Protein AF-A0A7C5D0L2-F1 (afdb_monomer_lite)

Secondary structure (DSSP, 8-state):
----EEEEEE-TTT--EEE-SS--SSHHHHHHH--TT-EEE-TTT--EEE--GGGEEEEEE-TTS-EEEEE-----

Radius of gyration: 12.38 Å; chains: 1; bounding box: 29×27×33 Å

Foldseek 3Di:
DQWQKWKWFQAPPPRDTDTDPDGDSDPVVVVVVQDQPDWDQDPPPRDIGGSDQQRMWIWIQDPVRDIDTDGHPPDD

Structure (mmCIF, N/CA/C/O backbone):
data_AF-A0A7C5D0L2-F1
#
_entry.id   AF-A0A7C5D0L2-F1
#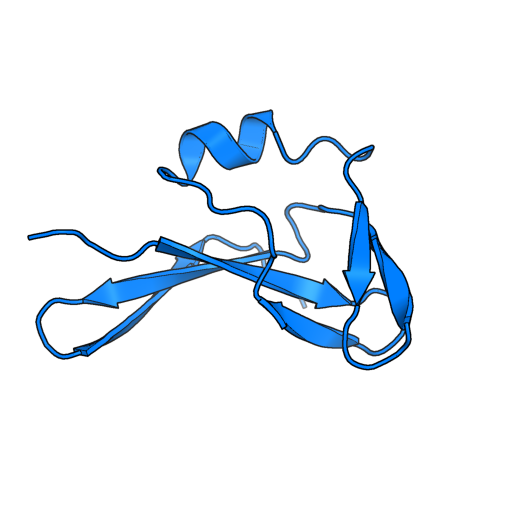
loop_
_atom_site.group_PDB
_atom_site.id
_atom_site.type_symbol
_atom_site.label_atom_id
_atom_site.label_alt_id
_atom_site.label_comp_id
_atom_site.label_asym_id
_atom_site.label_entity_id
_atom_site.label_seq_id
_atom_site.pdbx_PDB_ins_code
_atom_site.Cartn_x
_atom_site.Cartn_y
_atom_site.Cart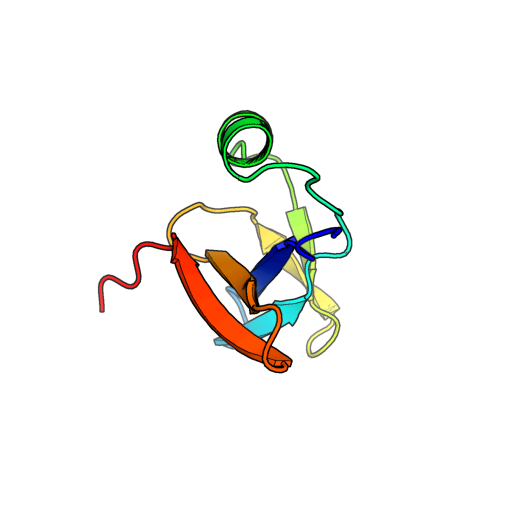n_z
_atom_site.occupancy
_atom_site.B_iso_or_equiv
_atom_site.auth_seq_id
_atom_site.auth_comp_id
_atom_site.auth_asym_id
_atom_site.auth_atom_id
_atom_site.pdbx_PDB_model_num
ATOM 1 N N . MET A 1 1 ? 11.123 -6.428 -20.227 1.00 40.22 1 MET A N 1
ATOM 2 C CA . MET A 1 1 ? 10.873 -7.275 -19.042 1.00 40.22 1 MET A CA 1
ATOM 3 C C . MET A 1 1 ? 10.191 -6.394 -18.011 1.00 40.22 1 MET A C 1
ATOM 5 O O . MET A 1 1 ? 10.839 -5.528 -17.429 1.00 40.22 1 MET A O 1
ATOM 9 N N . GLU A 1 2 ? 8.868 -6.497 -17.933 1.00 48.78 2 GLU A N 1
ATOM 10 C CA . GLU A 1 2 ? 8.017 -5.602 -17.148 1.00 48.78 2 GLU A CA 1
ATOM 11 C C . GLU A 1 2 ? 8.257 -5.856 -15.659 1.00 48.78 2 GLU A C 1
ATOM 13 O O . GLU A 1 2 ? 8.062 -6.957 -15.150 1.00 48.78 2 GLU A O 1
ATOM 18 N N . ARG A 1 3 ? 8.792 -4.850 -14.969 1.00 57.34 3 ARG A N 1
ATOM 19 C CA . ARG A 1 3 ? 9.003 -4.894 -13.524 1.00 57.34 3 ARG A CA 1
ATOM 20 C C . ARG A 1 3 ? 7.663 -4.541 -12.896 1.00 57.34 3 ARG A C 1
ATOM 22 O O . ARG A 1 3 ? 7.289 -3.374 -12.913 1.00 57.34 3 ARG A O 1
ATOM 29 N N . GLU A 1 4 ? 6.938 -5.530 -12.378 1.00 63.66 4 GLU A N 1
ATOM 30 C CA . GLU A 1 4 ? 5.695 -5.267 -11.651 1.00 63.66 4 GLU A CA 1
ATOM 31 C C . GLU A 1 4 ? 6.001 -4.433 -10.406 1.00 63.66 4 GLU A C 1
ATOM 33 O O . GLU A 1 4 ? 6.660 -4.886 -9.460 1.00 63.66 4 GLU A O 1
ATOM 38 N N . LEU A 1 5 ? 5.518 -3.194 -10.434 1.00 71.75 5 LEU A N 1
ATOM 39 C CA . LEU A 1 5 ? 5.505 -2.300 -9.297 1.00 71.75 5 LEU A CA 1
ATOM 40 C C . LEU A 1 5 ? 4.135 -2.418 -8.633 1.00 71.75 5 LEU A C 1
ATOM 42 O O . LEU A 1 5 ? 3.100 -2.200 -9.257 1.00 71.75 5 LEU A O 1
ATOM 46 N N . SER A 1 6 ? 4.117 -2.792 -7.361 1.00 76.62 6 SER A N 1
ATOM 47 C CA . SER A 1 6 ? 2.891 -2.843 -6.569 1.00 76.62 6 SER A CA 1
ATOM 48 C C . SER A 1 6 ? 3.027 -1.947 -5.350 1.00 76.62 6 SER A C 1
ATOM 50 O O . SER A 1 6 ? 4.094 -1.867 -4.745 1.00 76.62 6 SER A O 1
ATOM 52 N N . CYS A 1 7 ? 1.951 -1.250 -5.006 1.00 81.19 7 CYS A N 1
ATOM 53 C CA . CYS A 1 7 ? 1.877 -0.434 -3.805 1.00 81.19 7 CYS A CA 1
ATOM 54 C C . CYS A 1 7 ? 1.023 -1.164 -2.768 1.00 81.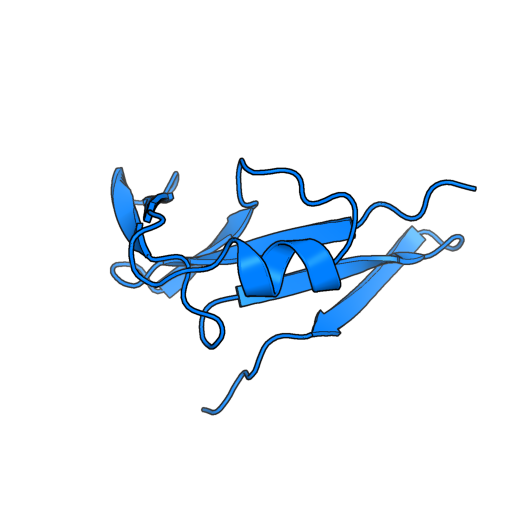19 7 CYS A C 1
ATOM 56 O O . CYS A 1 7 ? -0.083 -1.609 -3.086 1.00 81.19 7 CYS A O 1
ATOM 58 N N . ASP A 1 8 ? 1.533 -1.276 -1.547 1.00 87.00 8 ASP A N 1
ATOM 59 C CA . ASP A 1 8 ? 0.734 -1.653 -0.390 1.00 87.00 8 ASP A CA 1
ATOM 60 C C . ASP A 1 8 ? 0.466 -0.423 0.469 1.00 87.00 8 ASP A C 1
ATOM 62 O O . ASP A 1 8 ? 1.348 0.421 0.651 1.00 87.00 8 ASP A O 1
ATOM 66 N N . LEU A 1 9 ? -0.731 -0.379 1.044 1.00 86.75 9 LEU A N 1
ATOM 67 C CA . LEU A 1 9 ? -1.165 0.631 1.993 1.00 86.75 9 LEU A CA 1
ATOM 68 C C . LEU A 1 9 ? -1.371 -0.007 3.369 1.00 86.75 9 LEU A C 1
ATOM 70 O O . LEU A 1 9 ? -1.929 -1.101 3.478 1.00 86.75 9 LEU A O 1
ATOM 74 N N . LEU A 1 10 ? -0.922 0.677 4.414 1.00 88.75 10 LEU A N 1
ATOM 75 C CA . LEU A 1 10 ? -1.176 0.334 5.803 1.00 88.75 10 LEU A CA 1
ATOM 76 C C . LEU A 1 10 ? -2.519 0.928 6.221 1.00 88.75 10 LEU A C 1
ATOM 78 O O . LEU A 1 10 ? -2.714 2.143 6.194 1.00 88.75 10 LEU A O 1
ATOM 82 N N . CYS A 1 11 ? -3.447 0.067 6.630 1.00 89.88 11 CYS A N 1
ATOM 83 C CA . CYS A 1 11 ? -4.728 0.512 7.151 1.00 89.88 11 CYS A CA 1
ATOM 84 C C . CYS A 1 11 ? -4.551 1.247 8.484 1.00 89.88 11 CYS A C 1
ATOM 86 O O . CYS A 1 11 ? -4.025 0.689 9.443 1.00 89.88 11 CYS A O 1
ATOM 88 N N . GLU A 1 12 ? -5.082 2.464 8.560 1.00 87.88 12 GLU A N 1
ATOM 89 C CA . GLU A 1 12 ? -5.030 3.331 9.746 1.00 87.88 12 GLU A CA 1
ATOM 90 C C . GLU A 1 12 ? -5.852 2.783 10.923 1.00 87.88 12 GLU A C 1
ATOM 92 O O . GLU A 1 12 ? -5.609 3.129 12.073 1.00 87.88 12 GLU A O 1
ATOM 97 N N . HIS A 1 13 ? -6.824 1.916 10.631 1.00 90.31 13 HIS A N 1
ATOM 98 C CA . HIS A 1 13 ? -7.767 1.395 11.617 1.00 90.31 13 HIS A CA 1
ATOM 99 C C . HIS A 1 13 ? -7.371 0.023 12.161 1.00 90.31 13 HIS A C 1
ATOM 101 O O . HIS A 1 13 ? -7.521 -0.230 13.350 1.00 90.31 13 HIS A O 1
ATOM 107 N N . CYS A 1 14 ? -6.905 -0.885 11.297 1.00 91.44 14 CYS A N 1
ATOM 108 C CA . CYS A 1 14 ? -6.589 -2.263 11.690 1.00 91.44 14 CYS A CA 1
ATOM 109 C C . CYS A 1 14 ? -5.103 -2.617 11.569 1.00 91.44 14 CYS A C 1
ATOM 111 O O . CYS A 1 14 ? -4.739 -3.770 11.786 1.00 91.44 14 CYS A O 1
ATOM 113 N N . GLY A 1 15 ? -4.248 -1.672 11.158 1.00 89.25 15 GLY A N 1
ATOM 114 C CA . GLY A 1 15 ? -2.802 -1.883 11.025 1.00 89.25 15 GLY A CA 1
ATOM 115 C C . GLY A 1 15 ? -2.405 -2.937 9.985 1.00 89.25 15 GLY A C 1
ATOM 116 O O . GLY A 1 15 ? -1.259 -3.375 9.943 1.00 89.25 15 GLY A O 1
ATOM 117 N N . SER A 1 16 ? -3.344 -3.385 9.148 1.00 90.38 16 SER A N 1
ATOM 118 C CA . SER A 1 16 ? -3.085 -4.406 8.134 1.00 90.38 16 SER A CA 1
ATOM 119 C C . SER A 1 16 ? -2.579 -3.767 6.847 1.00 90.38 16 SER A C 1
ATOM 121 O O . SER A 1 16 ? -3.162 -2.798 6.360 1.00 90.38 16 SER A O 1
ATOM 123 N N . TRP A 1 17 ? -1.522 -4.338 6.273 1.00 89.75 17 TRP A N 1
ATOM 124 C CA . TRP A 1 17 ? -1.051 -3.979 4.938 1.00 89.75 17 TRP A CA 1
ATOM 125 C C . TRP A 1 17 ? -1.909 -4.661 3.873 1.00 89.75 17 TRP A C 1
ATOM 127 O O . TRP A 1 17 ? -2.043 -5.884 3.885 1.00 89.75 17 TRP A O 1
ATOM 137 N N . PHE A 1 18 ? -2.443 -3.900 2.923 1.00 89.19 18 PHE A N 1
ATOM 138 C CA . PHE A 1 18 ? -3.211 -4.427 1.794 1.00 89.19 18 PHE A CA 1
ATOM 139 C C . PHE A 1 18 ? -2.738 -3.838 0.470 1.00 89.19 18 PHE A C 1
ATOM 141 O O . PHE A 1 18 ? -2.185 -2.742 0.426 1.00 89.19 18 PHE A O 1
ATOM 148 N N . ARG A 1 19 ? -2.959 -4.572 -0.626 1.00 86.25 19 ARG A N 1
ATOM 149 C CA . ARG A 1 19 ? -2.578 -4.112 -1.964 1.00 86.25 19 ARG A CA 1
ATOM 150 C C . ARG A 1 19 ? -3.494 -2.965 -2.379 1.00 86.25 19 ARG A C 1
ATOM 152 O O . ARG A 1 19 ? -4.715 -3.113 -2.353 1.00 86.25 19 ARG A O 1
ATOM 159 N N . SER A 1 20 ? -2.902 -1.843 -2.772 1.00 81.56 20 SER A N 1
ATOM 160 C CA . SER A 1 20 ? -3.648 -0.722 -3.330 1.00 81.56 20 SER A CA 1
ATOM 161 C C . SER A 1 20 ? -4.357 -1.172 -4.616 1.00 81.56 20 SER A C 1
ATOM 163 O O . SER A 1 20 ? -3.695 -1.738 -5.492 1.00 81.56 20 SER A O 1
ATOM 165 N N . PRO A 1 21 ? -5.670 -0.913 -4.769 1.00 76.31 21 PRO A N 1
ATOM 166 C CA . PRO A 1 21 ? -6.384 -1.173 -6.021 1.00 76.31 21 PRO A CA 1
ATOM 167 C C . PRO A 1 21 ? -5.911 -0.264 -7.160 1.00 76.31 21 PRO A C 1
ATOM 169 O O . PRO A 1 21 ? -6.045 -0.608 -8.331 1.00 76.31 21 PRO A O 1
ATOM 172 N N . LEU A 1 22 ? -5.338 0.892 -6.826 1.00 71.69 22 LEU A N 1
ATOM 173 C CA . LEU A 1 22 ? -4.725 1.768 -7.807 1.00 71.69 22 LEU A CA 1
ATOM 174 C C . LEU A 1 22 ? -3.387 1.165 -8.265 1.00 71.69 22 LEU A C 1
ATOM 176 O O . LEU A 1 22 ? -2.498 0.906 -7.446 1.00 71.69 22 LEU A O 1
ATOM 180 N N . GLN A 1 23 ? -3.273 0.928 -9.572 1.00 62.00 23 GLN A N 1
ATOM 181 C CA . GLN A 1 23 ? -2.040 0.499 -10.222 1.00 62.00 23 GLN A CA 1
ATOM 182 C C . GLN A 1 23 ? -1.231 1.732 -10.612 1.00 62.00 23 GLN A C 1
ATOM 184 O O . GLN A 1 23 ? -1.667 2.542 -11.427 1.00 62.00 23 GLN A O 1
ATOM 189 N N . PHE A 1 24 ? -0.043 1.866 -10.037 1.00 63.16 24 PHE A N 1
ATOM 190 C CA . PHE A 1 24 ? 0.866 2.955 -10.362 1.00 63.16 24 PHE A CA 1
ATOM 191 C C . PHE A 1 24 ? 1.952 2.404 -11.262 1.00 63.16 24 PHE A C 1
ATOM 193 O O . PHE A 1 24 ? 2.772 1.601 -10.822 1.00 63.16 24 PHE A O 1
ATOM 200 N N . GLY A 1 25 ? 1.939 2.813 -12.531 1.00 55.38 25 GLY A N 1
ATOM 201 C CA . GLY A 1 25 ? 2.960 2.391 -13.491 1.00 55.38 25 GLY A CA 1
ATOM 202 C C . GLY A 1 25 ? 4.376 2.766 -13.041 1.00 55.38 25 GLY A C 1
ATOM 203 O O . GLY A 1 25 ? 5.313 2.016 -13.300 1.00 55.38 25 GLY A O 1
ATOM 204 N N . TYR A 1 26 ? 4.523 3.881 -12.307 1.00 62.09 26 TYR A N 1
ATOM 205 C CA . TYR A 1 26 ? 5.802 4.372 -11.790 1.00 62.09 26 TYR A CA 1
ATOM 206 C C . TYR A 1 26 ? 5.659 4.967 -10.374 1.00 62.09 26 TYR A C 1
ATOM 208 O O . TYR A 1 26 ? 4.645 5.612 -10.097 1.00 62.09 26 TYR A O 1
ATOM 216 N N . PRO A 1 27 ? 6.660 4.797 -9.481 1.00 62.94 27 PRO A N 1
ATOM 217 C CA . PRO A 1 27 ? 6.639 5.359 -8.124 1.00 62.94 27 PRO A CA 1
ATOM 218 C C . PRO A 1 27 ? 6.523 6.886 -8.094 1.00 62.94 27 PRO A C 1
ATOM 220 O O . PRO A 1 27 ? 5.865 7.433 -7.217 1.00 62.94 27 PRO A O 1
ATOM 223 N N . GLU A 1 28 ? 7.157 7.571 -9.050 1.00 63.00 28 GLU A N 1
ATOM 224 C CA . GLU A 1 28 ? 7.216 9.038 -9.113 1.00 63.00 28 GLU A CA 1
ATOM 225 C C . GLU A 1 28 ? 5.836 9.641 -9.377 1.00 63.00 28 GLU A C 1
ATOM 227 O O . GLU A 1 28 ? 5.381 10.486 -8.613 1.00 63.00 28 GLU A O 1
ATOM 232 N N . ALA A 1 29 ? 5.108 9.102 -10.360 1.00 62.06 29 ALA A N 1
ATOM 233 C CA . ALA A 1 29 ? 3.734 9.508 -10.657 1.00 62.06 29 ALA A CA 1
ATOM 234 C C . ALA A 1 29 ? 2.772 9.272 -9.480 1.00 62.06 29 ALA A C 1
ATOM 236 O O . ALA A 1 29 ? 1.703 9.875 -9.422 1.00 62.06 29 ALA A O 1
ATOM 237 N N . PHE A 1 30 ? 3.128 8.391 -8.539 1.00 65.62 30 PHE A N 1
ATOM 238 C CA . PHE A 1 30 ? 2.292 8.109 -7.383 1.00 65.62 30 PHE A CA 1
ATOM 239 C C . PHE A 1 30 ? 2.460 9.111 -6.253 1.00 65.62 30 PHE A C 1
ATOM 241 O O . PHE A 1 30 ? 1.465 9.423 -5.617 1.00 65.62 30 PHE A O 1
ATOM 248 N N . PHE A 1 31 ? 3.658 9.643 -6.001 1.00 63.50 31 PHE A N 1
ATOM 249 C CA . PHE A 1 31 ? 3.809 10.670 -4.964 1.00 63.50 31 PHE A CA 1
ATOM 250 C C . PHE A 1 31 ? 3.017 11.940 -5.303 1.00 63.50 31 PHE A C 1
ATOM 252 O O . PHE A 1 31 ? 2.471 12.567 -4.402 1.00 63.50 31 PHE A O 1
ATOM 259 N N . ASP A 1 32 ? 2.861 12.251 -6.592 1.00 64.00 32 ASP A N 1
ATOM 260 C CA . ASP A 1 32 ? 2.007 13.351 -7.057 1.00 64.00 32 ASP A CA 1
ATOM 261 C C . ASP A 1 32 ? 0.497 13.060 -6.929 1.00 64.00 32 ASP A C 1
ATOM 263 O O . ASP A 1 32 ? -0.314 13.982 -6.792 1.00 64.00 32 ASP A O 1
ATOM 267 N N . LEU A 1 33 ? 0.104 11.780 -6.972 1.00 62.06 33 LEU A N 1
ATOM 268 C CA . LEU A 1 33 ? -1.288 11.302 -6.890 1.00 62.06 33 LEU A CA 1
ATOM 269 C C . LEU A 1 33 ? -1.729 10.951 -5.461 1.00 62.06 33 LEU A C 1
ATOM 271 O O . LEU A 1 33 ? -2.917 11.052 -5.137 1.00 62.06 33 LEU A O 1
ATOM 275 N N . ALA A 1 34 ? -0.785 10.568 -4.603 1.00 61.41 34 ALA A N 1
ATOM 276 C CA . ALA A 1 34 ? -0.935 10.354 -3.168 1.00 61.41 34 ALA A CA 1
ATOM 277 C C . ALA A 1 34 ? -1.037 11.707 -2.452 1.00 61.41 34 ALA A C 1
ATOM 279 O O . ALA A 1 34 ? -0.238 12.061 -1.589 1.00 61.41 34 ALA A O 1
ATOM 280 N N . LYS A 1 35 ? -2.031 12.495 -2.859 1.00 62.41 35 LYS A N 1
ATOM 281 C CA . LYS A 1 35 ? -2.503 13.648 -2.102 1.00 62.41 35 LYS A CA 1
ATOM 282 C C . LYS A 1 35 ? -3.325 13.121 -0.931 1.00 62.41 35 LYS A C 1
ATOM 284 O O . LYS A 1 35 ? -4.022 12.116 -1.076 1.00 62.41 35 LYS A O 1
ATOM 289 N N . GLU A 1 36 ? -3.303 13.833 0.194 1.00 58.66 36 GLU A N 1
ATOM 290 C CA . GLU A 1 36 ? -4.029 13.495 1.435 1.00 58.66 36 GLU A CA 1
ATOM 291 C C . GLU A 1 36 ? -5.553 13.321 1.258 1.00 58.66 36 GLU A C 1
ATOM 293 O O . GLU A 1 36 ? -6.254 12.920 2.179 1.00 58.66 36 GLU A O 1
ATOM 298 N N . THR A 1 37 ? -6.094 13.601 0.072 1.00 67.44 37 THR A N 1
ATOM 299 C CA . THR A 1 37 ? -7.508 13.429 -0.267 1.00 67.44 37 THR A CA 1
ATOM 300 C C . THR A 1 37 ? -7.837 12.072 -0.890 1.00 67.44 37 THR A C 1
ATOM 302 O O . THR A 1 37 ? -9.012 11.700 -0.958 1.00 67.44 37 THR A O 1
ATOM 305 N N . THR A 1 38 ? -6.842 11.309 -1.348 1.00 79.44 38 THR A N 1
ATOM 306 C CA . THR A 1 38 ? -7.079 9.993 -1.945 1.00 79.44 38 THR A CA 1
ATOM 307 C C . THR A 1 38 ? -7.293 8.973 -0.826 1.00 79.44 38 THR A C 1
ATOM 309 O O . THR A 1 38 ? -6.475 8.843 0.082 1.00 79.44 38 THR A O 1
ATOM 312 N N . THR A 1 39 ? -8.391 8.215 -0.882 1.00 85.31 39 THR A N 1
ATOM 313 C CA . THR A 1 39 ? -8.711 7.160 0.096 1.00 85.31 39 THR A CA 1
ATOM 314 C C . THR A 1 39 ? -9.090 5.864 -0.615 1.00 85.31 39 THR A C 1
ATOM 316 O O . THR A 1 39 ? -9.570 5.876 -1.746 1.00 85.31 39 THR A O 1
ATOM 319 N N . THR A 1 40 ? -8.878 4.729 0.044 1.00 87.31 40 THR A N 1
ATOM 320 C CA . THR A 1 40 ? -9.361 3.413 -0.402 1.00 87.31 40 THR A CA 1
ATOM 321 C C . THR A 1 40 ? -9.970 2.666 0.770 1.00 87.31 40 THR A C 1
ATOM 323 O O . THR A 1 40 ? -9.619 2.893 1.925 1.00 87.31 40 THR A O 1
ATOM 326 N N . THR A 1 41 ? -10.873 1.741 0.479 1.00 90.38 41 THR A N 1
ATOM 327 C CA . THR A 1 41 ? -11.434 0.845 1.485 1.00 90.38 41 THR A CA 1
ATOM 328 C C . THR A 1 41 ? -10.459 -0.291 1.781 1.00 90.38 41 THR A C 1
ATOM 330 O O . THR A 1 41 ? -9.971 -0.955 0.866 1.00 90.38 41 THR A O 1
ATOM 333 N N . CYS A 1 42 ? -10.180 -0.519 3.063 1.00 90.31 42 CYS A N 1
ATOM 334 C CA . CYS A 1 42 ? -9.415 -1.662 3.535 1.00 90.31 42 CYS A CA 1
ATOM 335 C C . CYS A 1 42 ? -10.238 -2.948 3.337 1.00 90.31 42 CYS A C 1
ATOM 337 O O . CYS A 1 42 ? -11.339 -3.048 3.885 1.00 90.31 42 CYS A O 1
ATOM 339 N N . PRO A 1 43 ? -9.719 -3.960 2.621 1.00 90.75 43 PRO A N 1
ATOM 340 C CA . PRO A 1 43 ? -10.445 -5.206 2.378 1.00 90.75 43 PRO A CA 1
ATOM 341 C C . PRO A 1 43 ? -10.583 -6.079 3.634 1.00 90.75 43 PRO A C 1
ATOM 343 O O . PRO A 1 43 ? -11.392 -6.999 3.645 1.00 90.75 43 PRO A O 1
ATOM 346 N N . PHE A 1 44 ? -9.802 -5.807 4.685 1.00 90.94 44 PHE A N 1
ATOM 347 C CA . PHE A 1 44 ? -9.816 -6.595 5.919 1.00 90.94 44 PHE A CA 1
ATOM 348 C C . PHE A 1 44 ? -10.858 -6.113 6.929 1.00 90.94 44 PHE A C 1
ATOM 350 O O . PHE A 1 44 ? -11.513 -6.930 7.564 1.00 90.94 44 PHE A O 1
ATOM 357 N N . CYS A 1 45 ? -11.007 -4.795 7.098 1.00 91.62 45 CYS A N 1
ATOM 358 C CA . CYS A 1 45 ? -11.887 -4.219 8.120 1.00 91.62 45 CYS A CA 1
ATOM 359 C C . CYS A 1 45 ? -13.015 -3.346 7.555 1.00 91.62 45 CYS A C 1
ATOM 361 O O . CYS A 1 45 ? -13.838 -2.859 8.323 1.00 91.62 45 CYS A O 1
ATOM 363 N N . GLY A 1 46 ? -13.048 -3.101 6.241 1.00 91.31 46 GLY A N 1
ATOM 364 C CA . GLY A 1 46 ? -14.069 -2.279 5.585 1.00 91.31 46 GLY A CA 1
ATOM 365 C C . GLY A 1 46 ? -13.945 -0.770 5.827 1.00 91.31 46 GLY A C 1
ATOM 366 O O . GLY A 1 46 ? -14.671 0.002 5.203 1.00 91.31 46 GLY A O 1
ATOM 367 N N . ASN A 1 47 ? -13.020 -0.323 6.681 1.00 91.69 47 ASN A N 1
ATOM 368 C CA . ASN A 1 47 ? -12.789 1.102 6.916 1.00 91.69 47 ASN A CA 1
ATOM 369 C C . ASN A 1 47 ? -12.025 1.751 5.760 1.00 91.69 47 ASN A C 1
ATOM 371 O O . ASN A 1 47 ? -11.222 1.106 5.083 1.00 91.69 47 ASN A O 1
ATOM 375 N N . ARG A 1 48 ? -12.240 3.052 5.557 1.00 89.94 48 ARG A N 1
ATOM 376 C CA . ARG A 1 48 ? -11.435 3.840 4.619 1.00 89.94 48 ARG A CA 1
ATOM 377 C C . ARG A 1 48 ? -10.053 4.102 5.204 1.00 89.94 48 ARG A C 1
ATOM 379 O O . ARG A 1 48 ? -9.885 4.241 6.407 1.00 89.94 48 ARG A O 1
ATOM 386 N N . SER A 1 49 ? -9.046 4.121 4.351 1.00 86.75 49 SER A N 1
ATOM 387 C CA . SER A 1 49 ? -7.677 4.473 4.707 1.00 86.75 49 SER A CA 1
ATOM 388 C C . SER A 1 49 ? -7.134 5.432 3.671 1.00 86.75 49 SER A C 1
ATOM 390 O O . SER A 1 49 ? -7.383 5.283 2.470 1.00 86.75 49 SER A O 1
ATOM 392 N N . THR A 1 50 ? -6.429 6.434 4.163 1.00 85.06 50 THR A N 1
ATOM 393 C CA . THR A 1 50 ? -5.892 7.517 3.357 1.00 85.06 50 THR A CA 1
ATOM 394 C C . THR A 1 50 ? -4.584 7.094 2.728 1.00 85.06 50 THR A C 1
ATOM 396 O O . THR A 1 50 ? -3.769 6.385 3.322 1.00 85.06 50 THR A O 1
ATOM 399 N N . TYR A 1 51 ? -4.378 7.553 1.504 1.00 80.50 51 TYR A N 1
ATOM 400 C CA . TYR A 1 51 ? -3.128 7.412 0.795 1.00 80.50 51 TYR A CA 1
ATOM 401 C C . TYR A 1 51 ? -2.090 8.396 1.370 1.00 80.50 51 TYR A C 1
ATOM 403 O O . TYR A 1 51 ? -1.798 9.421 0.767 1.00 80.50 51 TYR A O 1
ATOM 411 N N . ALA A 1 52 ? -1.513 8.061 2.529 1.00 78.19 52 ALA A N 1
ATOM 412 C CA . ALA A 1 52 ? -0.404 8.794 3.142 1.00 78.19 52 ALA A CA 1
ATOM 413 C C . ALA A 1 52 ? 0.957 8.146 2.832 1.00 78.19 52 ALA A C 1
ATOM 415 O O . ALA A 1 52 ? 1.121 6.935 2.986 1.00 78.19 52 ALA A O 1
ATOM 416 N N . ARG A 1 53 ? 1.958 8.955 2.455 1.00 76.00 53 ARG A N 1
ATOM 417 C CA . ARG A 1 53 ? 3.311 8.498 2.071 1.00 76.00 53 ARG A CA 1
ATOM 418 C C . ARG A 1 53 ? 3.994 7.627 3.132 1.00 76.00 53 ARG A C 1
ATOM 420 O O . ARG A 1 53 ? 4.664 6.656 2.791 1.00 76.00 53 ARG A O 1
ATOM 427 N N . GLU A 1 54 ? 3.817 7.967 4.404 1.00 77.94 54 GLU A N 1
ATOM 428 C CA . GLU A 1 54 ? 4.352 7.229 5.561 1.00 77.94 54 GLU A CA 1
ATOM 429 C C . GLU A 1 54 ? 3.668 5.863 5.777 1.00 77.94 54 GLU A C 1
ATOM 431 O O . GLU A 1 54 ? 4.217 4.965 6.405 1.00 77.94 54 GLU A O 1
ATOM 436 N N . ARG A 1 55 ? 2.467 5.674 5.219 1.00 81.06 55 ARG A N 1
ATOM 437 C CA . ARG A 1 55 ? 1.647 4.459 5.360 1.00 81.06 55 ARG A CA 1
ATOM 438 C C . ARG A 1 55 ? 1.653 3.623 4.096 1.00 81.06 55 ARG A C 1
ATOM 440 O O . ARG A 1 55 ? 0.777 2.792 3.888 1.00 81.06 55 ARG A O 1
ATOM 447 N N . MET A 1 56 ? 2.637 3.842 3.239 1.00 80.56 56 MET A N 1
ATOM 448 C CA . MET A 1 56 ? 2.780 3.155 1.969 1.00 80.56 56 MET A CA 1
ATOM 449 C C . MET A 1 56 ? 4.093 2.424 1.902 1.00 80.56 56 MET A C 1
ATOM 451 O O . MET A 1 56 ? 5.102 2.868 2.444 1.00 80.56 56 MET A O 1
ATOM 455 N N . ARG A 1 57 ? 4.095 1.339 1.137 1.00 83.06 57 ARG A N 1
ATOM 456 C CA . ARG A 1 57 ? 5.330 0.708 0.695 1.00 83.06 57 ARG A CA 1
ATOM 457 C C . ARG A 1 57 ? 5.211 0.233 -0.738 1.00 83.06 57 ARG A C 1
ATOM 459 O O . ARG A 1 57 ? 4.197 -0.335 -1.143 1.00 83.06 57 ARG A O 1
ATOM 466 N N . PHE A 1 58 ? 6.274 0.427 -1.498 1.00 80.06 58 PHE A N 1
ATOM 467 C CA . PHE A 1 58 ? 6.366 -0.079 -2.856 1.00 80.06 58 PHE A CA 1
ATOM 468 C C . PHE A 1 58 ? 7.130 -1.382 -2.879 1.00 80.06 58 PHE A C 1
ATOM 470 O O . PHE A 1 58 ? 8.265 -1.455 -2.414 1.00 80.06 58 PHE A O 1
ATOM 477 N N . ARG A 1 59 ? 6.512 -2.393 -3.474 1.00 78.81 59 ARG A N 1
ATOM 478 C CA . ARG A 1 59 ? 7.094 -3.700 -3.724 1.00 78.81 59 ARG A CA 1
ATOM 479 C C . ARG A 1 59 ? 7.383 -3.827 -5.206 1.00 78.81 59 ARG A C 1
ATOM 481 O O . ARG A 1 59 ? 6.479 -3.719 -6.035 1.00 78.81 59 ARG A O 1
ATOM 488 N N . ARG A 1 60 ? 8.640 -4.089 -5.528 1.00 78.62 60 ARG A N 1
ATOM 489 C CA . ARG A 1 60 ? 9.081 -4.427 -6.875 1.00 78.62 60 ARG A CA 1
ATOM 490 C C . ARG A 1 60 ? 9.407 -5.899 -6.937 1.00 78.62 60 ARG A C 1
ATOM 492 O O . ARG A 1 60 ? 10.208 -6.381 -6.141 1.00 78.62 60 ARG A O 1
ATOM 499 N N . ARG A 1 61 ? 8.827 -6.583 -7.917 1.00 76.44 61 ARG A N 1
ATOM 500 C CA . ARG A 1 61 ? 9.239 -7.941 -8.251 1.00 76.44 61 ARG A CA 1
ATOM 501 C C . ARG A 1 61 ? 10.455 -7.893 -9.174 1.00 76.44 61 ARG A C 1
ATOM 503 O O . ARG A 1 61 ? 10.441 -7.217 -10.205 1.00 76.44 61 ARG A O 1
ATOM 510 N N . ASN A 1 62 ? 11.524 -8.563 -8.771 1.00 75.44 62 ASN A N 1
ATOM 511 C CA . ASN A 1 62 ? 12.737 -8.725 -9.556 1.00 75.44 62 ASN A CA 1
ATOM 512 C C . ASN A 1 62 ? 12.592 -9.901 -10.529 1.00 75.44 62 ASN A C 1
ATOM 514 O O . ASN A 1 62 ? 11.693 -10.735 -10.410 1.00 75.44 62 ASN A O 1
ATOM 518 N N . SER A 1 63 ? 13.495 -9.961 -11.506 1.00 76.00 63 SER A N 1
ATOM 519 C CA . SER A 1 63 ? 13.502 -10.994 -12.547 1.00 76.00 63 SER A CA 1
ATOM 520 C C . SER A 1 63 ? 13.727 -12.412 -12.008 1.00 76.00 63 SER A C 1
ATOM 522 O O . SER A 1 63 ? 13.329 -13.370 -12.658 1.00 76.00 63 SER A O 1
ATOM 524 N N . ASP A 1 64 ? 14.331 -12.542 -10.827 1.00 82.19 64 ASP A N 1
ATOM 525 C CA . ASP A 1 64 ? 14.530 -13.802 -10.098 1.00 82.19 64 ASP A CA 1
ATOM 526 C C . ASP A 1 64 ? 13.297 -14.221 -9.268 1.00 82.19 64 ASP A C 1
ATOM 528 O O . ASP A 1 64 ? 13.321 -15.229 -8.569 1.00 82.19 64 ASP A O 1
ATOM 532 N N . GLY A 1 65 ? 12.213 -13.440 -9.324 1.00 75.06 65 GLY A N 1
ATOM 533 C CA . GLY A 1 65 ? 10.995 -13.656 -8.551 1.00 75.06 65 GLY A CA 1
ATOM 534 C C . GLY A 1 65 ? 11.029 -13.084 -7.132 1.00 75.06 6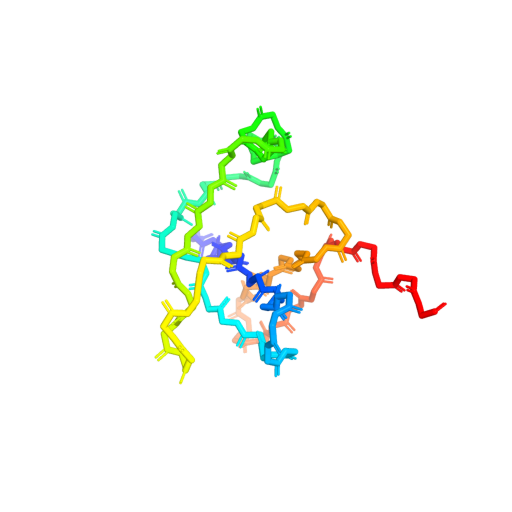5 GLY A C 1
ATOM 535 O O . GLY A 1 65 ? 9.980 -13.087 -6.482 1.00 75.06 65 GLY A O 1
ATOM 536 N N . SER A 1 66 ? 12.166 -12.555 -6.666 1.00 77.88 66 SER A N 1
ATOM 537 C CA . SER A 1 66 ? 12.271 -11.900 -5.359 1.00 77.88 66 SER A CA 1
ATOM 538 C C . SER A 1 66 ? 11.483 -10.587 -5.326 1.00 77.88 66 SER A C 1
ATOM 540 O O . SER A 1 66 ? 11.255 -9.946 -6.354 1.00 77.88 66 SER A O 1
ATOM 542 N N . VAL A 1 67 ? 11.036 -10.179 -4.136 1.00 76.38 67 VAL A N 1
ATOM 543 C CA . VAL A 1 67 ? 10.303 -8.923 -3.934 1.00 76.38 67 VAL A CA 1
ATOM 544 C C . VAL A 1 67 ? 11.145 -7.983 -3.081 1.00 76.38 67 VAL A C 1
ATOM 546 O O . VAL A 1 67 ? 11.451 -8.294 -1.934 1.00 76.38 67 VAL A O 1
ATOM 549 N N . SER A 1 68 ? 11.494 -6.820 -3.628 1.00 75.94 68 SER A N 1
ATOM 550 C CA . SER A 1 68 ? 12.213 -5.761 -2.914 1.00 75.94 68 SER A CA 1
ATOM 551 C C . SER A 1 68 ? 11.269 -4.630 -2.524 1.00 75.94 68 SER A C 1
ATOM 553 O O . SER A 1 68 ? 10.430 -4.215 -3.327 1.00 75.94 68 SER A O 1
ATOM 555 N N . ILE A 1 69 ? 11.434 -4.095 -1.313 1.00 74.75 69 ILE A N 1
ATOM 556 C CA . ILE A 1 69 ? 10.772 -2.856 -0.899 1.00 74.75 69 ILE A CA 1
ATOM 557 C C . ILE A 1 69 ? 11.659 -1.687 -1.332 1.00 74.75 69 ILE A C 1
ATOM 559 O O . ILE A 1 69 ? 12.808 -1.599 -0.915 1.00 74.75 69 ILE A O 1
ATOM 563 N N . ILE A 1 70 ? 11.143 -0.828 -2.208 1.00 72.25 70 IL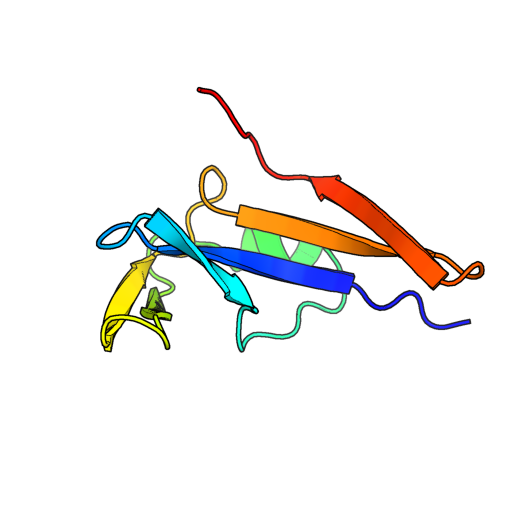E A N 1
ATOM 564 C CA . ILE A 1 70 ? 11.903 0.256 -2.867 1.00 72.25 70 ILE A CA 1
ATOM 565 C C . ILE A 1 70 ? 11.505 1.660 -2.393 1.00 72.25 70 ILE A C 1
ATOM 567 O O . ILE A 1 70 ? 12.082 2.645 -2.841 1.00 72.25 70 ILE A O 1
ATOM 571 N N . GLY A 1 71 ? 10.538 1.774 -1.485 1.00 62.28 71 GLY A N 1
ATOM 572 C CA . GLY A 1 71 ? 10.130 3.056 -0.919 1.00 62.28 71 GLY A CA 1
ATOM 573 C C . GLY A 1 71 ? 8.978 2.908 0.065 1.00 62.28 71 GLY A C 1
ATOM 574 O O . GLY A 1 71 ? 8.226 1.938 -0.026 1.00 62.28 71 GLY A O 1
ATOM 575 N N . GLY A 1 72 ? 8.870 3.871 0.981 1.00 53.75 72 GLY A N 1
ATOM 576 C CA . GLY A 1 72 ? 7.954 3.880 2.124 1.00 53.75 72 GLY A CA 1
ATOM 577 C C . GLY A 1 72 ? 8.718 4.236 3.396 1.00 53.75 72 GLY A C 1
ATOM 578 O O . GLY A 1 72 ? 9.579 3.469 3.822 1.00 53.75 72 GLY A O 1
ATOM 579 N N . GLU A 1 73 ? 8.469 5.412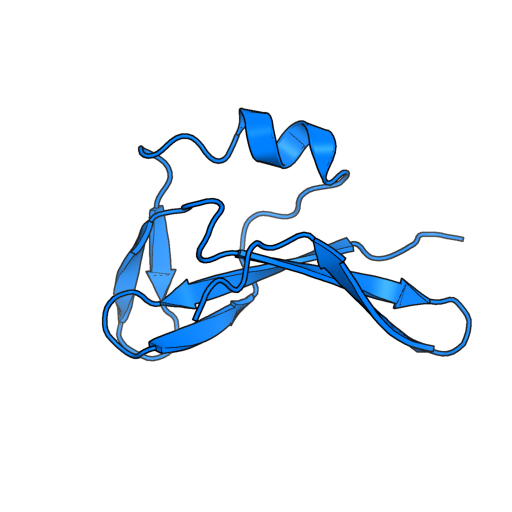 3.974 1.00 43.97 73 GLU A N 1
ATOM 580 C CA . GLU A 1 73 ? 9.063 5.784 5.263 1.00 43.97 73 GLU A CA 1
ATOM 581 C C . GLU A 1 73 ? 8.383 4.964 6.359 1.00 43.97 73 GLU A C 1
ATOM 583 O O . GLU A 1 73 ? 7.357 5.351 6.899 1.00 43.97 73 GLU A O 1
ATOM 588 N N . THR A 1 74 ? 8.949 3.804 6.691 1.00 40.50 74 THR A N 1
ATOM 589 C CA . THR A 1 74 ? 8.636 3.157 7.967 1.00 40.50 74 THR A CA 1
ATOM 590 C C . THR A 1 74 ? 9.478 3.847 9.034 1.00 40.50 74 THR A C 1
ATOM 592 O O . THR A 1 74 ? 10.572 3.393 9.363 1.00 40.50 74 THR A O 1
ATOM 595 N N . ARG A 1 75 ? 9.016 4.998 9.526 1.00 32.12 75 ARG A N 1
ATOM 596 C CA . ARG A 1 75 ? 9.507 5.527 10.800 1.00 32.12 75 ARG A CA 1
ATOM 597 C C . ARG A 1 75 ? 8.623 4.942 11.898 1.00 32.12 75 ARG A C 1
ATOM 599 O O . ARG A 1 75 ? 7.445 5.274 11.975 1.00 32.12 75 ARG A O 1
ATOM 606 N N . PHE A 1 76 ? 9.197 3.986 12.629 1.00 37.03 76 PHE A N 1
ATOM 607 C CA . PHE A 1 76 ? 8.664 3.471 13.890 1.00 37.03 76 PHE A CA 1
ATOM 608 C C . PHE A 1 76 ? 8.700 4.558 14.963 1.00 37.03 76 PHE A C 1
ATOM 610 O O . PHE A 1 76 ? 9.661 5.364 14.932 1.00 37.03 76 PHE A O 1
#

Sequence (76 aa):
MERELSCDLLCEHCGSWFRSPLQFGYPEAFFDLAKETTTTTCPFCGNRSTYARERMRFRRRNSDGSVSIIGGETRF

pLDDT: mean 74.33, std 14.57, range [32.12, 91.69]